Protein AF-A0A6V7KZT5-F1 (afdb_monomer_lite)

Radius of gyration: 15.01 Å; chains: 1; bounding box: 41×36×39 Å

Organism: NCBI:txid1563983

InterPro domains:
  IPR002557 Chitin binding domain [PF01607] (9-65)
  IPR002557 Chitin binding domain [PS50940] (6-67)
  IPR036508 Chitin binding domain superfamily [SSF57625] (7-65)

Structure (mmCIF, N/CA/C/O backbone):
data_AF-A0A6V7KZT5-F1
#
_entry.id   AF-A0A6V7KZT5-F1
#
loop_
_atom_site.group_PDB
_atom_site.id
_atom_site.type_symbol
_atom_site.label_atom_id
_atom_site.label_alt_id
_atom_site.label_comp_id
_atom_site.label_asym_id
_atom_site.label_entity_id
_atom_site.label_seq_id
_atom_site.pdbx_PDB_ins_code
_atom_site.Cartn_x
_atom_site.Cartn_y
_atom_site.Cartn_z
_atom_site.occupancy
_atom_site.B_iso_or_equiv
_atom_site.auth_seq_id
_atom_site.auth_comp_id
_atom_site.auth_asym_id
_atom_site.auth_atom_id
_atom_site.pdbx_PDB_model_num
ATOM 1 N N . VAL A 1 1 ? -25.136 -2.439 -17.560 1.00 38.78 1 VAL A N 1
ATOM 2 C CA . VAL A 1 1 ? -23.786 -2.055 -17.081 1.00 38.78 1 VAL A CA 1
ATOM 3 C C . VAL A 1 1 ? -23.583 -2.649 -15.692 1.00 38.78 1 VAL A C 1
ATOM 5 O O . VAL A 1 1 ? -24.307 -2.265 -14.783 1.00 38.78 1 VAL A O 1
ATOM 8 N N . ARG A 1 2 ? -22.693 -3.638 -15.518 1.00 34.22 2 ARG A N 1
ATOM 9 C CA . ARG A 1 2 ? -22.333 -4.151 -14.183 1.00 34.22 2 ARG A CA 1
ATOM 10 C C . ARG A 1 2 ? -21.246 -3.244 -13.614 1.00 34.22 2 ARG A C 1
ATOM 12 O O . ARG A 1 2 ? -20.099 -3.346 -14.022 1.00 34.22 2 ARG A O 1
ATOM 19 N N . VAL A 1 3 ? -21.613 -2.344 -12.709 1.00 44.44 3 VAL A N 1
ATOM 20 C CA . VAL A 1 3 ? -20.628 -1.599 -11.918 1.00 44.44 3 VAL A CA 1
ATOM 21 C C . VAL A 1 3 ? -20.251 -2.502 -10.752 1.00 44.44 3 VAL A C 1
ATOM 23 O O . VAL A 1 3 ? -20.988 -2.593 -9.771 1.00 44.44 3 VAL A O 1
ATOM 26 N N . THR A 1 4 ? -19.142 -3.230 -10.863 1.00 46.44 4 THR A N 1
ATOM 27 C CA . THR A 1 4 ? -18.552 -3.898 -9.701 1.00 46.44 4 THR A CA 1
ATOM 28 C C . THR A 1 4 ? -18.046 -2.802 -8.769 1.00 46.44 4 THR A C 1
ATOM 30 O O . THR A 1 4 ? -16.961 -2.265 -8.964 1.00 46.44 4 THR A O 1
ATOM 33 N N . ARG A 1 5 ? -18.859 -2.408 -7.784 1.00 53.81 5 ARG A N 1
ATOM 34 C CA . ARG A 1 5 ? -18.414 -1.564 -6.670 1.00 53.81 5 ARG A CA 1
ATOM 35 C C . ARG A 1 5 ? -17.478 -2.403 -5.801 1.00 53.81 5 ARG A C 1
ATOM 37 O O . ARG A 1 5 ? -17.920 -2.994 -4.821 1.00 53.81 5 ARG A O 1
ATOM 44 N N . SER A 1 6 ? -16.208 -2.510 -6.180 1.00 64.50 6 SER A N 1
ATOM 45 C CA . SER A 1 6 ? -15.177 -3.016 -5.278 1.00 64.50 6 SER A CA 1
ATOM 46 C C . SER A 1 6 ? -15.081 -2.046 -4.100 1.00 6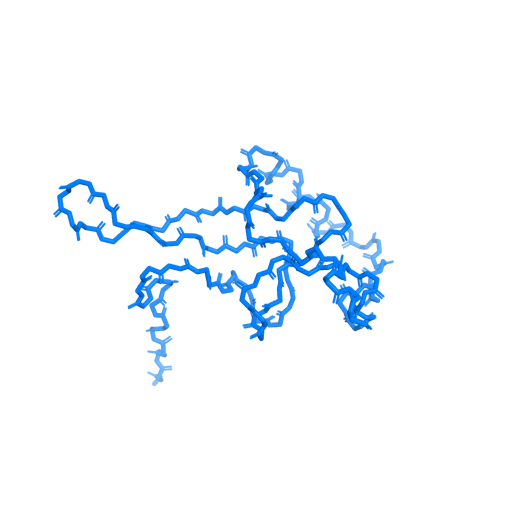4.50 6 SER A C 1
ATOM 48 O O . SER A 1 6 ? -14.789 -0.861 -4.261 1.00 64.50 6 SER A O 1
ATOM 50 N N . SER A 1 7 ? -15.413 -2.520 -2.901 1.00 74.31 7 SER A N 1
ATOM 51 C CA . SER A 1 7 ? -15.218 -1.739 -1.683 1.00 74.31 7 SER A CA 1
ATOM 52 C C . SER A 1 7 ? -13.718 -1.537 -1.469 1.00 74.31 7 SER A C 1
ATOM 54 O O . SER A 1 7 ? -12.997 -2.525 -1.349 1.00 74.31 7 SER A O 1
ATOM 56 N N . LEU A 1 8 ? -13.265 -0.283 -1.373 1.00 80.25 8 LEU A N 1
ATOM 57 C CA . LEU A 1 8 ? -11.858 0.064 -1.106 1.00 80.25 8 LEU A CA 1
ATOM 58 C C . LEU A 1 8 ? -11.308 -0.618 0.158 1.00 80.25 8 LEU A C 1
ATOM 60 O O . LEU A 1 8 ? -10.150 -1.018 0.203 1.00 80.25 8 LEU A O 1
ATOM 64 N N . CYS A 1 9 ? -12.166 -0.764 1.169 1.00 88.62 9 CYS A N 1
ATOM 65 C CA . CYS A 1 9 ? -11.878 -1.440 2.425 1.00 88.62 9 CYS A CA 1
ATOM 66 C C . CYS A 1 9 ? -12.958 -2.502 2.688 1.00 88.62 9 CYS A C 1
ATOM 68 O O . CYS 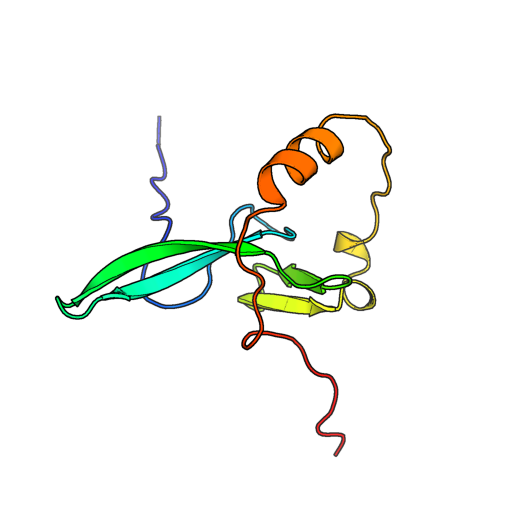A 1 9 ? -13.994 -2.168 3.264 1.00 88.62 9 CYS A O 1
ATOM 70 N N . PRO A 1 10 ? -12.770 -3.768 2.278 1.00 90.69 10 PRO A N 1
ATOM 71 C CA . PRO A 1 10 ? -13.687 -4.847 2.655 1.00 90.69 10 PRO A CA 1
ATOM 72 C C . PRO A 1 10 ? -13.558 -5.231 4.142 1.00 90.69 10 PRO A C 1
ATOM 74 O O . PRO A 1 10 ? -14.467 -5.826 4.711 1.00 90.69 10 PRO A O 1
ATOM 77 N N . GLY A 1 11 ? -12.445 -4.872 4.786 1.00 93.25 11 GLY A N 1
ATOM 78 C CA . GLY A 1 11 ? -12.178 -5.079 6.207 1.00 93.25 11 GLY A CA 1
ATOM 79 C C . GLY A 1 11 ? -10.928 -4.318 6.642 1.00 93.25 11 GLY A C 1
ATOM 80 O O . GLY A 1 11 ? -10.399 -3.506 5.883 1.00 93.25 11 GLY A O 1
ATOM 81 N N . GLU A 1 12 ? -10.435 -4.582 7.851 1.00 95.00 12 GLU A N 1
ATOM 82 C CA . GLU A 1 12 ? -9.122 -4.077 8.268 1.00 95.00 12 GLU A CA 1
ATOM 83 C C . GLU A 1 12 ? -8.000 -4.728 7.449 1.00 95.00 12 GLU A C 1
ATOM 85 O O . GLU A 1 12 ? -8.141 -5.853 6.964 1.00 95.00 12 GLU A O 1
ATOM 90 N N . GLY A 1 13 ? -6.894 -4.010 7.266 1.00 94.75 13 GLY A N 1
ATOM 91 C CA . GLY A 1 13 ? -5.715 -4.491 6.549 1.00 94.75 13 GLY A CA 1
ATOM 92 C C . GLY A 1 13 ? -5.297 -3.593 5.390 1.00 94.75 13 GLY A C 1
ATOM 93 O O . GLY A 1 13 ? -5.608 -2.403 5.350 1.00 94.75 13 GLY A O 1
ATOM 94 N N . HIS A 1 14 ? -4.559 -4.176 4.450 1.00 95.56 14 HIS A N 1
ATOM 95 C CA . HIS A 1 14 ? -3.911 -3.458 3.356 1.00 95.56 14 HIS A CA 1
ATOM 96 C C . HIS A 1 14 ? -4.477 -3.915 2.017 1.00 95.56 14 HIS A C 1
ATOM 98 O O . HIS A 1 14 ? -4.459 -5.112 1.722 1.00 95.56 14 HIS A O 1
ATOM 104 N N . TYR A 1 15 ? -4.915 -2.967 1.193 1.00 94.62 15 TYR A N 1
ATOM 105 C CA . TYR A 1 15 ? -5.601 -3.232 -0.072 1.00 94.62 15 TYR A CA 1
ATOM 106 C C . TYR A 1 15 ? -4.975 -2.452 -1.232 1.00 94.62 15 TYR A C 1
ATOM 108 O O . TYR A 1 15 ? -4.462 -1.348 -1.020 1.00 94.62 15 TYR A O 1
ATOM 116 N N . PRO A 1 16 ? -5.005 -3.004 -2.456 1.00 91.75 16 PRO A N 1
ATOM 117 C CA . PRO A 1 16 ? -4.432 -2.351 -3.625 1.00 91.75 16 PRO A CA 1
ATOM 118 C C . PRO A 1 16 ? -5.103 -1.008 -3.915 1.00 91.75 16 PRO A C 1
ATOM 120 O O . PRO A 1 16 ? -6.326 -0.893 -3.893 1.00 91.75 16 PRO A O 1
ATOM 123 N N . TYR A 1 17 ? -4.282 0.002 -4.210 1.00 88.12 17 TYR A N 1
ATOM 124 C CA . TYR A 1 17 ? -4.756 1.216 -4.877 1.00 88.12 17 TYR A CA 1
ATOM 125 C C . TYR A 1 17 ? -5.062 0.936 -6.356 1.00 88.12 17 TYR A C 1
ATOM 127 O O . TYR A 1 17 ? -6.074 1.385 -6.884 1.00 88.12 17 TYR A O 1
ATOM 135 N N . GLU A 1 18 ? -4.195 0.142 -6.983 1.00 83.38 18 GLU A N 1
ATOM 136 C CA . GLU A 1 18 ? -4.289 -0.361 -8.350 1.00 83.38 18 GLU A CA 1
ATOM 137 C C . GLU A 1 18 ? -3.967 -1.861 -8.335 1.00 83.38 18 GLU A C 1
ATOM 139 O O . GLU A 1 18 ? -3.186 -2.328 -7.496 1.00 83.38 18 GLU A O 1
ATOM 144 N N . GLU A 1 19 ? -4.588 -2.618 -9.241 1.00 82.25 19 GLU A N 1
ATOM 145 C CA . GLU A 1 19 ? -4.315 -4.048 -9.400 1.00 82.25 19 GLU A CA 1
ATOM 146 C C . GLU A 1 19 ? -2.843 -4.290 -9.772 1.00 82.25 19 GLU A C 1
ATOM 148 O O . GLU A 1 19 ? -2.211 -3.492 -10.463 1.00 82.25 19 GLU A O 1
ATOM 153 N N . GLY A 1 20 ? -2.279 -5.409 -9.315 1.00 84.88 20 GLY A N 1
ATOM 154 C CA . GLY A 1 20 ? -0.866 -5.717 -9.532 1.00 84.88 20 GLY A CA 1
ATOM 155 C C . GLY A 1 20 ? 0.051 -5.038 -8.512 1.00 84.88 20 GLY A C 1
ATOM 156 O O . GLY A 1 20 ? 0.025 -5.409 -7.331 1.00 84.88 20 GLY A O 1
ATOM 157 N N . CYS A 1 21 ? 0.897 -4.119 -8.978 1.00 86.12 21 CYS A N 1
ATOM 158 C CA . CYS A 1 21 ? 1.939 -3.456 -8.196 1.00 86.12 21 CYS A CA 1
ATOM 159 C C . CYS A 1 21 ? 1.780 -1.937 -8.235 1.00 86.12 21 CYS A C 1
ATOM 161 O O . CYS A 1 21 ? 1.615 -1.353 -9.299 1.00 86.12 21 CYS A O 1
ATOM 163 N N . SER A 1 22 ? 1.890 -1.292 -7.077 1.00 88.31 22 SER A N 1
ATOM 164 C CA . SER A 1 22 ? 1.778 0.163 -6.950 1.00 88.31 22 SER A CA 1
ATOM 165 C C . SER A 1 22 ? 2.661 0.646 -5.806 1.00 88.31 22 SER A C 1
ATOM 167 O O . SER A 1 22 ? 2.841 -0.054 -4.815 1.00 88.31 22 SER A O 1
ATOM 169 N N . GLU A 1 23 ? 3.215 1.854 -5.881 1.00 86.31 23 GLU A N 1
ATOM 170 C CA . GLU A 1 23 ? 3.949 2.414 -4.733 1.00 86.31 23 GLU A CA 1
ATOM 171 C C . GLU A 1 23 ? 2.998 2.790 -3.588 1.00 86.31 23 GLU A C 1
ATOM 173 O O . GLU A 1 23 ? 3.433 2.993 -2.458 1.00 86.31 23 GLU A O 1
ATOM 178 N N . THR A 1 24 ? 1.694 2.891 -3.863 1.00 90.56 24 THR A N 1
ATOM 179 C CA . THR A 1 24 ? 0.664 3.291 -2.899 1.00 90.56 24 THR A CA 1
ATOM 180 C C . THR A 1 24 ? -0.421 2.251 -2.721 1.00 90.56 24 THR A C 1
ATOM 182 O O . THR A 1 24 ? -0.722 1.476 -3.628 1.00 90.56 24 THR A O 1
ATOM 185 N N . PHE A 1 25 ? -1.035 2.258 -1.548 1.00 93.50 25 PHE A N 1
ATOM 186 C CA . PHE A 1 25 ? -2.057 1.295 -1.166 1.00 93.50 25 PHE A CA 1
ATOM 187 C C . PHE A 1 25 ? -3.005 1.906 -0.132 1.00 93.50 25 PHE A C 1
ATOM 189 O O . PHE A 1 25 ? -2.699 2.925 0.496 1.00 93.50 25 PHE A O 1
ATOM 196 N N . TYR A 1 26 ? -4.157 1.271 0.058 1.00 94.88 26 TYR A N 1
ATOM 197 C CA . TYR A 1 26 ? -5.100 1.633 1.106 1.00 94.88 26 TYR A CA 1
ATOM 198 C C . TYR A 1 26 ? -4.801 0.857 2.383 1.00 94.88 26 TYR A C 1
ATOM 200 O O . TYR A 1 26 ? -4.794 -0.373 2.391 1.00 94.88 26 TYR A O 1
ATOM 208 N N . LYS A 1 27 ? -4.584 1.580 3.479 1.00 95.44 27 LYS A N 1
ATOM 209 C CA . LYS A 1 27 ? -4.541 1.039 4.834 1.00 95.44 27 LYS A CA 1
ATOM 210 C C . LYS A 1 27 ? -5.894 1.254 5.488 1.00 95.44 27 LYS A C 1
ATOM 212 O O . LYS A 1 27 ? -6.285 2.393 5.731 1.00 95.44 27 LYS A O 1
ATOM 217 N N . CYS A 1 28 ? -6.596 0.173 5.771 1.00 95.25 28 CYS A N 1
ATOM 218 C CA . CYS A 1 28 ? -7.911 0.197 6.382 1.00 95.25 28 CYS A CA 1
ATOM 219 C C . CYS A 1 28 ? -7.803 -0.242 7.844 1.00 95.25 28 CYS A C 1
ATOM 221 O O . CYS A 1 28 ? -7.260 -1.305 8.138 1.00 95.25 28 CYS A O 1
ATOM 223 N N . GLN A 1 29 ? -8.305 0.577 8.760 1.00 94.44 29 GLN A N 1
ATOM 224 C CA . GLN A 1 29 ? -8.263 0.331 10.203 1.00 94.44 29 GLN A CA 1
ATOM 225 C C . GLN A 1 29 ? -9.532 0.873 10.855 1.00 94.44 29 GLN A C 1
ATOM 227 O O . GLN A 1 29 ? -10.113 1.844 10.358 1.00 94.44 29 GLN A O 1
ATOM 232 N N . ARG A 1 30 ? -9.981 0.261 11.949 1.00 94.50 30 ARG A N 1
ATOM 233 C CA . ARG A 1 30 ? -11.120 0.776 12.703 1.00 94.50 30 ARG A CA 1
ATOM 234 C C . ARG A 1 30 ? -10.700 1.892 13.647 1.00 94.50 30 ARG A C 1
ATOM 236 O O . ARG A 1 30 ? -9.631 1.860 14.253 1.00 94.50 30 ARG A O 1
ATOM 243 N N . ASN A 1 31 ? -11.555 2.901 13.757 1.00 92.38 31 ASN A N 1
ATOM 244 C CA . ASN A 1 31 ? -11.406 3.949 14.759 1.00 92.38 31 ASN A CA 1
ATOM 245 C C . ASN A 1 31 ? -11.940 3.477 16.131 1.00 92.38 31 ASN A C 1
ATOM 247 O O . ASN A 1 31 ? -12.468 2.373 16.274 1.00 92.38 31 ASN A O 1
ATOM 251 N N . SER A 1 32 ? -11.867 4.341 17.147 1.00 95.56 32 SER A N 1
ATOM 252 C CA . SER A 1 32 ? -12.389 4.060 18.496 1.00 95.56 32 SER A CA 1
ATOM 253 C C . SER A 1 32 ? -13.906 3.834 18.561 1.00 95.56 32 SER A C 1
ATOM 255 O O . SER A 1 32 ? -14.401 3.297 19.547 1.00 95.56 32 SER A O 1
ATOM 257 N N . ARG A 1 33 ? -14.646 4.233 17.522 1.00 95.69 33 ARG A N 1
ATOM 258 C CA . ARG A 1 33 ? -16.092 4.026 17.366 1.00 95.69 33 ARG A CA 1
ATOM 259 C C . ARG A 1 33 ? -16.421 2.778 16.545 1.00 95.69 33 ARG A C 1
ATOM 261 O O . ARG A 1 33 ? -17.581 2.559 16.221 1.00 95.69 33 ARG A O 1
ATOM 268 N N . ASN A 1 34 ? -15.415 1.956 16.237 1.00 92.06 34 ASN A N 1
ATOM 269 C CA . ASN A 1 34 ? -15.527 0.751 15.421 1.00 92.06 34 ASN A CA 1
ATOM 270 C C . ASN A 1 34 ? -15.862 1.017 13.934 1.00 92.06 34 ASN A C 1
ATOM 272 O O . ASN A 1 34 ? -16.146 0.068 13.202 1.00 92.06 34 ASN A O 1
ATOM 276 N N . ASP A 1 35 ? -15.777 2.261 13.448 1.00 92.75 35 ASP A N 1
ATOM 277 C CA . ASP A 1 35 ? -15.961 2.578 12.025 1.00 92.75 35 ASP A CA 1
ATOM 278 C C . ASP A 1 35 ? -14.703 2.220 11.234 1.00 92.75 35 ASP A C 1
ATOM 280 O O . ASP A 1 35 ? -13.593 2.579 11.632 1.00 92.75 35 ASP A O 1
ATOM 284 N N . LEU A 1 36 ? -14.868 1.564 10.084 1.00 93.38 36 LEU A N 1
ATOM 285 C CA . LEU A 1 36 ? -13.758 1.232 9.195 1.00 93.38 36 LEU A CA 1
ATOM 286 C C . LEU A 1 36 ? -13.328 2.466 8.388 1.00 93.38 36 LEU A C 1
ATOM 288 O O . LEU A 1 36 ? -14.114 3.009 7.613 1.00 93.38 36 LEU A O 1
ATOM 292 N N . GLN A 1 37 ? -12.073 2.887 8.542 1.00 93.12 37 GLN A N 1
ATOM 293 C CA . GLN A 1 37 ? -11.498 4.040 7.852 1.00 93.12 37 GLN A CA 1
ATOM 294 C C . GLN A 1 37 ? -10.339 3.618 6.952 1.00 93.12 37 GLN A C 1
ATOM 296 O O . GLN A 1 37 ? -9.446 2.891 7.384 1.00 93.12 37 GLN A O 1
ATOM 301 N N . GLY A 1 38 ? -10.352 4.093 5.706 1.00 92.19 38 GLY A N 1
ATOM 302 C CA . GLY A 1 38 ? -9.292 3.874 4.725 1.00 92.19 38 GLY A CA 1
ATOM 303 C C . GLY A 1 38 ? -8.378 5.088 4.595 1.00 92.19 38 GLY A C 1
ATOM 304 O O . GLY A 1 38 ? -8.847 6.209 4.414 1.00 92.19 38 GLY A O 1
ATOM 305 N N . PHE A 1 39 ? -7.072 4.853 4.636 1.00 93.00 39 PHE A N 1
ATOM 306 C CA . PHE A 1 39 ? -6.036 5.867 4.491 1.00 93.00 39 PHE A CA 1
ATOM 307 C C . PHE A 1 39 ? -5.122 5.508 3.326 1.00 93.00 39 PHE A C 1
ATOM 309 O O . PHE A 1 39 ? -4.749 4.349 3.162 1.00 93.00 39 PHE A O 1
ATOM 316 N N . LEU A 1 40 ? -4.720 6.498 2.534 1.00 93.06 40 LEU A N 1
ATOM 317 C CA . LEU A 1 40 ? -3.765 6.280 1.454 1.00 93.06 40 LEU A CA 1
ATOM 318 C C . LEU A 1 40 ? -2.337 6.363 2.005 1.00 93.06 40 LEU A C 1
ATOM 320 O O . LEU A 1 40 ? -1.953 7.372 2.595 1.00 93.06 40 LEU A O 1
ATOM 324 N N . TYR A 1 41 ? -1.563 5.300 1.815 1.00 94.31 41 TYR A N 1
ATOM 325 C CA . TYR A 1 41 ? -0.171 5.185 2.249 1.00 94.31 41 TYR A CA 1
ATOM 326 C C . TYR A 1 41 ? 0.731 4.920 1.050 1.00 94.31 41 TYR A C 1
ATOM 328 O O . TYR A 1 41 ? 0.267 4.447 0.010 1.00 94.31 41 TYR A O 1
ATOM 336 N N . LYS A 1 42 ? 2.027 5.200 1.207 1.00 92.75 42 LYS A N 1
ATOM 337 C CA . LYS A 1 42 ? 3.062 4.794 0.252 1.00 92.75 42 LYS A CA 1
ATOM 338 C C . LYS A 1 42 ? 4.059 3.827 0.879 1.00 92.75 42 LYS A C 1
ATOM 340 O O . LYS A 1 42 ? 4.357 3.913 2.072 1.00 92.75 42 LYS A O 1
ATOM 345 N N . CYS A 1 43 ? 4.581 2.918 0.071 1.00 91.94 43 CYS A N 1
ATOM 346 C CA . CYS A 1 43 ? 5.719 2.098 0.443 1.00 91.94 43 CYS A CA 1
ATOM 347 C C . CYS A 1 43 ? 6.986 2.960 0.570 1.00 91.94 43 CYS A C 1
ATOM 349 O O . CYS A 1 43 ? 7.077 4.033 -0.035 1.00 91.94 43 CYS A O 1
ATOM 351 N N . PRO A 1 44 ? 7.955 2.531 1.393 1.00 91.94 44 PRO A N 1
ATOM 352 C CA . PRO A 1 44 ? 9.250 3.189 1.467 1.00 91.94 44 PRO A CA 1
ATOM 353 C C . PRO A 1 44 ? 10.019 3.025 0.152 1.00 91.94 44 PRO A C 1
ATOM 355 O O . PRO A 1 44 ? 9.687 2.193 -0.691 1.00 91.94 44 PRO A O 1
ATOM 358 N N . GLU A 1 45 ? 11.079 3.811 -0.003 1.00 86.25 45 GLU A N 1
ATOM 359 C CA . GLU A 1 45 ? 11.955 3.746 -1.170 1.00 86.25 45 GLU A CA 1
ATOM 360 C C . GLU A 1 45 ? 12.477 2.318 -1.409 1.00 86.25 45 GLU A C 1
ATOM 362 O O . GLU A 1 45 ? 12.846 1.617 -0.464 1.00 86.25 45 GLU A O 1
ATOM 367 N N . ASN A 1 46 ? 12.527 1.895 -2.676 1.00 86.00 46 ASN A N 1
ATOM 368 C CA . ASN A 1 46 ? 12.898 0.541 -3.118 1.00 86.00 46 ASN A CA 1
ATOM 369 C C . ASN A 1 46 ? 11.904 -0.576 -2.744 1.00 86.00 46 ASN A C 1
ATOM 371 O O . ASN A 1 46 ? 12.210 -1.763 -2.918 1.00 86.00 46 ASN A O 1
ATOM 375 N N . PHE A 1 47 ? 10.712 -0.219 -2.263 1.00 90.69 47 PHE A N 1
ATOM 376 C CA . PHE A 1 47 ? 9.609 -1.148 -2.052 1.00 90.69 47 PHE A CA 1
ATOM 377 C C . PHE A 1 47 ? 8.396 -0.768 -2.901 1.00 90.69 47 PHE A C 1
ATOM 379 O O . PHE A 1 47 ? 8.132 0.401 -3.158 1.00 90.69 47 PHE A O 1
ATOM 386 N N . VAL A 1 48 ? 7.624 -1.777 -3.287 1.00 91.25 48 VAL A N 1
ATOM 387 C CA . VAL A 1 48 ? 6.371 -1.640 -4.028 1.00 91.25 48 VAL A CA 1
ATOM 388 C C . VAL A 1 48 ? 5.299 -2.460 -3.325 1.00 91.25 48 VAL A C 1
ATOM 390 O O . VAL A 1 48 ? 5.565 -3.566 -2.856 1.00 91.25 48 VAL A O 1
ATOM 393 N N . TYR A 1 49 ? 4.087 -1.931 -3.203 1.00 93.19 49 TYR A N 1
ATOM 394 C CA . TYR A 1 49 ? 2.969 -2.709 -2.691 1.00 93.19 49 TYR A CA 1
ATOM 395 C C . TYR A 1 49 ? 2.576 -3.743 -3.739 1.00 93.19 49 TYR A C 1
ATOM 397 O O . TYR A 1 49 ? 2.313 -3.388 -4.888 1.00 93.19 49 TYR A O 1
ATOM 405 N N . TRP A 1 50 ? 2.505 -5.009 -3.335 1.00 92.94 50 TRP A N 1
ATOM 406 C CA . TRP A 1 50 ? 2.066 -6.094 -4.202 1.00 92.94 50 TRP A CA 1
ATOM 407 C C . TRP A 1 50 ? 0.715 -6.625 -3.733 1.00 92.94 50 TRP A C 1
ATOM 409 O O . TRP A 1 50 ? 0.583 -7.131 -2.618 1.00 92.94 50 TRP A O 1
ATOM 419 N N . SER A 1 51 ? -0.294 -6.526 -4.600 1.00 90.69 51 SER A N 1
ATOM 420 C CA . SER A 1 51 ? -1.671 -6.971 -4.324 1.00 90.69 51 SER A CA 1
ATOM 421 C C . SER A 1 51 ? -1.769 -8.442 -3.898 1.00 90.69 51 SER A C 1
ATOM 423 O O . SER A 1 51 ? -2.641 -8.789 -3.101 1.00 90.69 51 SER A O 1
ATOM 425 N N . VAL A 1 52 ? -0.845 -9.291 -4.362 1.00 90.94 52 VAL A N 1
ATOM 426 C CA . VAL A 1 52 ? -0.801 -10.721 -4.021 1.00 90.94 52 VAL A CA 1
ATOM 427 C C . VAL A 1 52 ? -0.362 -10.940 -2.572 1.00 90.94 52 VAL A C 1
ATOM 429 O O . VAL A 1 52 ? -1.062 -11.610 -1.817 1.00 90.94 52 VAL A O 1
ATOM 432 N N . SER A 1 53 ? 0.771 -10.366 -2.147 1.00 92.69 53 SER A N 1
ATOM 433 C CA . SER A 1 53 ? 1.270 -10.535 -0.772 1.00 92.69 53 SER A CA 1
ATOM 434 C C . SER A 1 53 ? 0.667 -9.546 0.233 1.00 92.69 53 SER A C 1
ATOM 436 O O . SER A 1 53 ? 0.902 -9.684 1.441 1.00 92.69 53 SER A O 1
ATOM 438 N N . ARG A 1 54 ? -0.107 -8.568 -0.265 1.00 93.75 54 ARG A N 1
ATOM 439 C CA . ARG A 1 54 ? -0.785 -7.487 0.468 1.00 93.75 54 ARG A CA 1
ATOM 440 C C . ARG A 1 54 ? 0.142 -6.714 1.404 1.00 93.75 54 ARG A C 1
ATOM 442 O O . ARG A 1 54 ? -0.237 -6.346 2.516 1.00 93.75 54 ARG A O 1
ATOM 449 N N . ARG A 1 55 ? 1.373 -6.474 0.959 1.00 94.12 55 ARG A N 1
ATOM 450 C CA . ARG A 1 55 ? 2.406 -5.752 1.710 1.00 94.12 55 ARG A CA 1
ATOM 451 C C . ARG A 1 55 ? 3.374 -5.049 0.769 1.00 94.12 55 ARG A C 1
ATOM 453 O O . ARG A 1 55 ? 3.362 -5.293 -0.436 1.00 94.12 55 ARG A O 1
ATOM 460 N N . CYS A 1 56 ? 4.218 -4.191 1.329 1.00 93.88 56 CYS A N 1
ATOM 461 C CA . CYS A 1 56 ? 5.323 -3.596 0.591 1.00 93.88 56 CYS A CA 1
ATOM 462 C C . CYS A 1 56 ? 6.438 -4.633 0.422 1.00 93.88 56 CYS A C 1
ATOM 464 O O . CYS A 1 56 ? 7.095 -5.014 1.392 1.00 93.88 56 CYS A O 1
ATOM 466 N N . GLU A 1 57 ? 6.655 -5.081 -0.807 1.00 92.50 57 GLU A N 1
ATOM 467 C CA . GLU A 1 57 ? 7.719 -5.998 -1.200 1.00 92.50 57 GLU A CA 1
ATOM 468 C C . GLU A 1 57 ? 8.930 -5.237 -1.730 1.00 92.50 57 GLU A C 1
ATOM 470 O O . GLU A 1 57 ? 8.792 -4.180 -2.344 1.00 92.50 57 GLU A O 1
ATOM 475 N N . ARG A 1 58 ? 10.135 -5.782 -1.539 1.00 90.06 58 ARG A N 1
ATOM 476 C CA . ARG A 1 58 ? 11.336 -5.235 -2.185 1.00 90.06 58 ARG A CA 1
ATOM 477 C C . ARG A 1 58 ? 11.178 -5.319 -3.695 1.00 90.06 58 ARG A C 1
ATOM 479 O O . ARG A 1 58 ? 11.026 -6.413 -4.234 1.00 90.06 58 ARG A O 1
ATOM 486 N N . ALA A 1 59 ? 11.304 -4.186 -4.371 1.00 87.31 59 ALA A N 1
ATOM 487 C CA . ALA A 1 59 ? 11.028 -4.112 -5.797 1.00 87.31 59 ALA A CA 1
ATOM 488 C C . ALA A 1 59 ? 11.985 -4.988 -6.633 1.00 87.31 59 ALA A C 1
ATOM 490 O O . ALA A 1 59 ? 11.578 -5.607 -7.609 1.00 87.31 59 ALA A O 1
ATOM 491 N N . THR A 1 60 ? 13.220 -5.190 -6.159 1.00 86.25 60 THR A N 1
ATOM 492 C CA . THR A 1 60 ? 14.196 -6.119 -6.761 1.00 86.25 60 THR A CA 1
ATOM 493 C C . THR A 1 60 ? 13.767 -7.590 -6.757 1.00 86.25 60 THR A C 1
ATOM 495 O O . THR A 1 60 ? 14.337 -8.387 -7.497 1.00 86.25 60 THR A O 1
ATOM 498 N N . ARG A 1 61 ? 12.781 -7.982 -5.938 1.00 86.62 61 ARG A N 1
ATOM 499 C CA . ARG A 1 61 ? 12.199 -9.337 -5.952 1.00 86.62 61 ARG A CA 1
ATOM 500 C C . ARG A 1 61 ? 10.999 -9.480 -6.873 1.00 86.62 61 ARG A C 1
ATOM 502 O O . ARG A 1 61 ? 10.536 -10.598 -7.071 1.00 86.62 61 ARG A O 1
ATOM 509 N N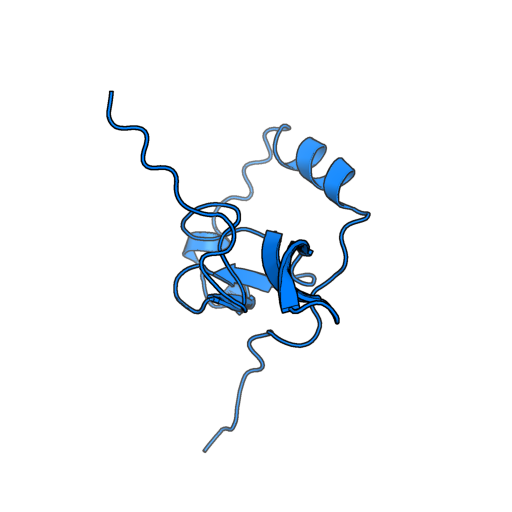 . LEU A 1 62 ? 10.510 -8.373 -7.421 1.00 85.88 62 LEU A N 1
ATOM 510 C CA . LEU A 1 62 ? 9.386 -8.332 -8.342 1.00 85.88 62 LEU A CA 1
ATOM 511 C C . LEU A 1 62 ? 9.850 -7.670 -9.647 1.00 85.88 62 LEU A C 1
ATOM 513 O O . LEU A 1 62 ? 9.499 -6.518 -9.900 1.00 85.88 62 LEU A O 1
ATOM 517 N N . PRO A 1 63 ? 10.638 -8.371 -10.490 1.00 79.38 63 PRO A N 1
ATOM 518 C CA . PRO A 1 63 ? 11.179 -7.798 -11.724 1.00 79.38 63 PRO A CA 1
ATOM 519 C C . PRO A 1 63 ? 10.094 -7.226 -12.642 1.00 79.38 63 PRO A C 1
ATOM 521 O O . PRO A 1 63 ? 10.288 -6.180 -13.246 1.00 79.38 63 PRO A O 1
ATOM 524 N N . THR A 1 64 ? 8.916 -7.855 -12.672 1.00 77.88 64 THR A N 1
ATOM 525 C CA . THR A 1 64 ? 7.740 -7.407 -13.437 1.00 77.88 64 THR A CA 1
ATOM 526 C C . THR A 1 64 ? 7.133 -6.098 -12.934 1.00 77.88 64 THR A C 1
ATOM 528 O O . THR A 1 64 ? 6.364 -5.476 -13.648 1.00 77.88 64 THR A O 1
ATOM 531 N N . CYS A 1 65 ? 7.439 -5.696 -11.700 1.00 75.06 65 CYS A N 1
ATOM 532 C CA . CYS A 1 65 ? 6.968 -4.451 -11.094 1.00 75.06 65 CYS A CA 1
ATOM 533 C C . CYS A 1 65 ? 8.034 -3.347 -11.118 1.00 75.06 65 CYS A C 1
ATOM 535 O O . CYS A 1 65 ? 7.731 -2.201 -10.799 1.00 75.06 65 CYS A O 1
ATOM 537 N N . PHE A 1 66 ? 9.276 -3.698 -11.467 1.00 67.50 66 PHE A N 1
ATOM 538 C CA . PHE A 1 66 ? 10.418 -2.786 -11.561 1.00 67.50 66 PHE A CA 1
ATOM 539 C C . PHE A 1 66 ? 10.852 -2.522 -13.012 1.00 67.50 66 PHE A C 1
ATOM 541 O O . PHE A 1 66 ? 11.624 -1.601 -13.273 1.00 67.50 66 PHE A O 1
ATOM 548 N N . ALA A 1 67 ? 10.349 -3.311 -13.963 1.00 58.62 67 ALA A N 1
ATOM 549 C CA . ALA A 1 67 ? 10.473 -3.061 -15.388 1.00 58.62 67 ALA A CA 1
ATOM 550 C C . ALA A 1 67 ? 9.387 -2.069 -15.817 1.00 58.62 67 ALA A C 1
ATOM 552 O O . ALA A 1 67 ? 8.302 -2.490 -16.184 1.00 58.62 67 ALA A O 1
ATOM 553 N N . ASP A 1 68 ? 9.652 -0.774 -15.640 1.00 50.53 68 ASP A N 1
ATOM 554 C CA . ASP A 1 68 ? 9.195 0.307 -16.529 1.00 50.53 68 ASP A CA 1
ATOM 555 C C . ASP A 1 68 ? 9.707 1.643 -15.978 1.00 50.53 68 ASP A C 1
ATOM 557 O O . ASP A 1 68 ? 8.993 2.411 -15.328 1.00 50.53 68 ASP A O 1
ATOM 561 N N . ASN A 1 69 ? 10.981 1.916 -16.266 1.00 53.22 69 ASN A N 1
ATOM 562 C CA . ASN A 1 69 ? 11.506 3.278 -16.337 1.00 53.22 69 ASN A CA 1
ATOM 563 C C . ASN A 1 6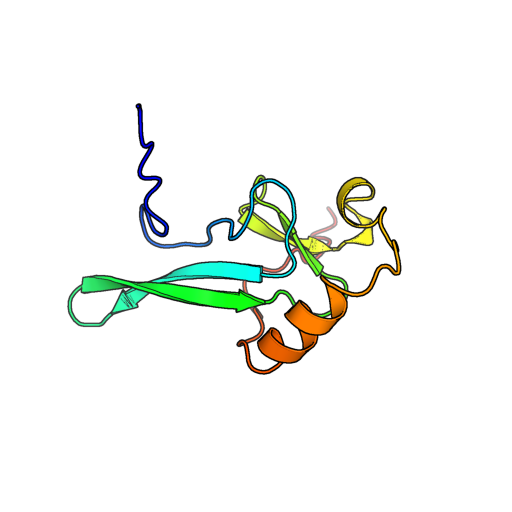9 ? 11.103 3.890 -17.694 1.00 53.22 69 ASN A C 1
ATOM 565 O O . ASN A 1 69 ? 11.970 4.272 -18.476 1.00 53.22 69 ASN A O 1
ATOM 569 N N . ASP A 1 70 ? 9.805 3.918 -18.016 1.00 52.78 70 ASP A N 1
ATOM 570 C CA . ASP A 1 70 ? 9.320 4.724 -19.139 1.00 52.78 70 ASP A CA 1
ATOM 571 C C . ASP A 1 70 ? 9.144 6.166 -18.649 1.00 52.78 70 ASP A C 1
ATOM 573 O O . ASP A 1 70 ? 8.248 6.497 -17.867 1.00 52.78 70 ASP A O 1
ATOM 577 N N . ASP A 1 71 ? 10.075 7.016 -19.071 1.00 55.19 71 ASP A N 1
ATOM 578 C CA . ASP A 1 71 ? 10.284 8.403 -18.644 1.00 55.19 71 ASP A CA 1
ATOM 579 C C . ASP A 1 71 ? 9.254 9.376 -19.275 1.00 55.19 71 ASP A C 1
ATOM 581 O O . ASP A 1 71 ? 9.515 10.563 -19.479 1.00 55.19 71 ASP A O 1
ATOM 585 N N . ASN A 1 72 ? 8.045 8.897 -19.596 1.00 56.75 72 ASN A N 1
ATOM 586 C CA . ASN A 1 72 ? 6.973 9.695 -20.193 1.00 56.75 72 ASN A CA 1
ATOM 587 C C . ASN A 1 72 ? 6.030 10.289 -19.121 1.00 56.75 72 ASN A C 1
ATOM 589 O O . ASN A 1 72 ? 4.982 9.763 -18.758 1.00 56.75 72 ASN A O 1
ATOM 593 N N . ASN A 1 73 ? 6.503 11.411 -18.569 1.00 65.69 73 ASN A N 1
ATOM 594 C CA . ASN A 1 73 ? 5.873 12.605 -17.960 1.00 65.69 73 ASN A CA 1
ATOM 595 C C . ASN A 1 73 ? 4.366 12.670 -17.555 1.00 65.69 73 ASN A C 1
ATOM 597 O O . ASN A 1 73 ? 3.797 13.764 -17.547 1.00 65.69 73 ASN A O 1
ATOM 601 N N . GLU A 1 74 ? 3.730 11.592 -17.087 1.00 57.62 74 GLU A N 1
ATOM 602 C CA . GLU A 1 74 ? 2.470 11.680 -16.312 1.00 57.62 74 GLU A CA 1
ATOM 603 C C . GLU A 1 74 ? 2.580 11.045 -14.918 1.00 57.62 74 GLU A C 1
ATOM 605 O O . GLU A 1 74 ? 2.236 11.689 -13.919 1.00 57.62 74 GLU A O 1
ATOM 610 N N . ARG A 1 75 ? 3.181 9.849 -14.808 1.00 58.03 75 ARG A N 1
ATOM 611 C CA . ARG A 1 75 ? 3.452 9.193 -13.510 1.00 58.03 75 ARG A CA 1
ATOM 612 C C . ARG A 1 75 ? 4.310 10.071 -12.592 1.00 58.03 75 ARG A C 1
ATOM 614 O O . ARG A 1 75 ? 3.989 10.230 -11.420 1.00 58.03 75 ARG A O 1
ATOM 621 N N . LYS A 1 76 ? 5.330 10.749 -13.131 1.00 53.31 76 LYS A N 1
ATOM 622 C CA . LYS A 1 76 ? 6.218 11.659 -12.376 1.00 53.31 76 LYS A CA 1
ATOM 623 C C . LYS A 1 76 ? 5.478 12.849 -11.741 1.00 53.31 76 LYS A C 1
ATOM 625 O O . LYS A 1 76 ? 5.691 13.158 -10.573 1.00 53.31 76 LYS A O 1
ATOM 630 N N . ARG A 1 77 ? 4.546 13.481 -12.468 1.00 58.19 77 ARG A N 1
ATOM 631 C CA . ARG A 1 77 ? 3.713 14.593 -11.949 1.00 58.19 77 ARG A CA 1
ATOM 632 C C . ARG A 1 77 ? 2.732 14.119 -10.887 1.00 58.19 77 ARG A C 1
ATOM 634 O O . ARG A 1 77 ? 2.389 14.833 -9.946 1.00 58.19 77 ARG A O 1
ATOM 641 N N . PHE A 1 78 ? 2.249 12.901 -11.073 1.00 59.22 78 PHE A N 1
ATOM 642 C CA . PHE A 1 78 ? 1.385 12.234 -10.135 1.00 59.22 78 PHE A CA 1
ATOM 643 C C . PHE A 1 78 ? 2.149 11.927 -8.811 1.00 59.22 78 PHE A C 1
ATOM 645 O O . PHE A 1 78 ? 1.624 12.201 -7.727 1.00 59.22 78 PHE A O 1
ATOM 652 N N . TRP A 1 79 ? 3.420 11.507 -8.879 1.00 57.34 79 TRP A N 1
ATOM 653 C CA . TRP A 1 79 ? 4.289 11.278 -7.712 1.00 57.34 79 TRP A CA 1
ATOM 654 C C . TRP A 1 79 ? 4.629 12.539 -6.910 1.00 57.34 79 TRP A C 1
ATOM 656 O O . TRP A 1 79 ? 4.575 12.495 -5.679 1.00 57.34 79 TRP A O 1
ATOM 666 N N . GLU A 1 80 ? 4.865 13.681 -7.562 1.00 56.00 80 GLU A N 1
ATOM 667 C CA . GLU A 1 80 ? 5.077 14.961 -6.860 1.00 56.00 80 GLU A CA 1
ATOM 668 C C . GLU A 1 80 ? 3.879 15.344 -5.968 1.00 56.00 80 GLU A C 1
ATOM 670 O O . GLU A 1 80 ? 4.051 15.846 -4.857 1.00 56.00 80 GLU A O 1
ATOM 675 N N . ARG A 1 81 ? 2.646 15.009 -6.381 1.00 60.31 81 ARG A N 1
ATOM 676 C CA . ARG A 1 81 ? 1.434 15.248 -5.571 1.00 60.31 81 ARG A CA 1
ATOM 677 C C . ARG A 1 81 ? 1.302 14.303 -4.375 1.00 60.31 81 ARG A C 1
ATOM 679 O O . ARG A 1 81 ? 0.703 14.673 -3.368 1.00 60.31 81 ARG A O 1
ATOM 686 N N . ARG A 1 82 ? 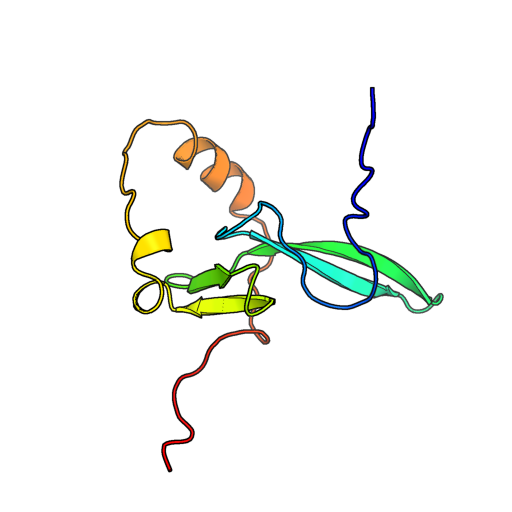1.864 13.094 -4.455 1.00 67.88 82 ARG A N 1
ATOM 687 C CA . ARG A 1 82 ? 1.819 12.084 -3.380 1.00 67.88 82 ARG A CA 1
ATOM 688 C C . ARG A 1 82 ? 3.022 12.150 -2.428 1.00 67.88 82 ARG A C 1
ATOM 690 O O . ARG A 1 82 ? 3.135 11.316 -1.527 1.00 67.88 82 ARG A O 1
ATOM 697 N N . LYS A 1 83 ? 3.898 13.157 -2.552 1.00 68.56 83 LYS A N 1
ATOM 698 C CA . LYS A 1 83 ? 5.073 13.331 -1.678 1.00 68.56 83 LYS A CA 1
ATOM 699 C C . LYS A 1 83 ? 4.707 13.373 -0.189 1.00 68.56 83 LYS A C 1
ATOM 701 O O . LYS A 1 83 ? 5.423 12.774 0.613 1.00 68.56 83 LYS A O 1
ATOM 706 N N . ASN A 1 84 ? 3.552 13.959 0.137 1.00 82.38 84 ASN A N 1
ATOM 707 C CA . ASN A 1 84 ? 3.036 14.134 1.499 1.00 82.38 84 ASN A CA 1
ATOM 708 C C . ASN A 1 84 ? 2.304 12.909 2.079 1.00 82.38 84 ASN A C 1
ATOM 710 O O . ASN A 1 84 ? 1.802 12.985 3.199 1.00 82.38 84 ASN A O 1
ATOM 714 N N . LEU A 1 85 ? 2.209 11.791 1.349 1.00 89.12 85 LEU A N 1
ATOM 715 C CA . LEU A 1 85 ? 1.586 10.589 1.900 1.00 89.12 85 LEU A CA 1
ATOM 716 C C . LEU A 1 85 ? 2.449 9.955 2.998 1.00 89.12 85 LEU A C 1
ATOM 718 O O . LEU A 1 85 ? 3.679 9.902 2.862 1.00 89.12 85 LEU A O 1
ATOM 722 N N . PRO A 1 86 ? 1.815 9.417 4.054 1.00 93.94 86 PRO A N 1
ATOM 723 C CA . PRO A 1 86 ? 2.521 8.692 5.093 1.00 93.94 86 PRO A CA 1
ATOM 724 C C . PRO A 1 86 ? 3.198 7.442 4.520 1.00 93.94 86 PRO A C 1
ATOM 726 O O . PRO A 1 86 ? 2.649 6.734 3.671 1.00 93.94 86 PRO A O 1
ATOM 729 N N . ILE A 1 87 ? 4.409 7.182 5.007 1.00 93.31 87 ILE A N 1
ATOM 730 C CA . ILE A 1 87 ? 5.219 6.028 4.612 1.00 93.31 87 ILE A CA 1
ATOM 731 C C . ILE A 1 87 ? 4.866 4.839 5.506 1.00 93.31 87 ILE A C 1
ATOM 733 O O . ILE A 1 87 ? 4.831 4.972 6.732 1.00 93.31 87 ILE A O 1
ATOM 737 N N . GLU A 1 88 ? 4.630 3.679 4.898 1.00 93.88 88 GLU A N 1
ATOM 738 C CA . GLU A 1 88 ? 4.477 2.407 5.603 1.00 93.88 88 GLU A CA 1
ATOM 739 C C . GLU A 1 88 ? 5.809 1.971 6.216 1.00 93.88 88 GLU A C 1
ATOM 741 O O . GLU A 1 88 ? 6.854 1.984 5.566 1.00 93.88 88 GLU A O 1
ATOM 746 N N . LYS A 1 89 ? 5.768 1.589 7.489 1.00 91.19 89 LYS A N 1
ATOM 747 C CA . LYS A 1 89 ? 6.954 1.243 8.282 1.00 91.19 89 LYS A CA 1
ATOM 748 C C . LYS A 1 89 ? 6.884 -0.163 8.860 1.00 91.19 89 LYS A C 1
ATOM 750 O O . LYS A 1 89 ? 7.911 -0.675 9.288 1.00 91.19 89 LYS A O 1
ATOM 755 N N . THR A 1 90 ? 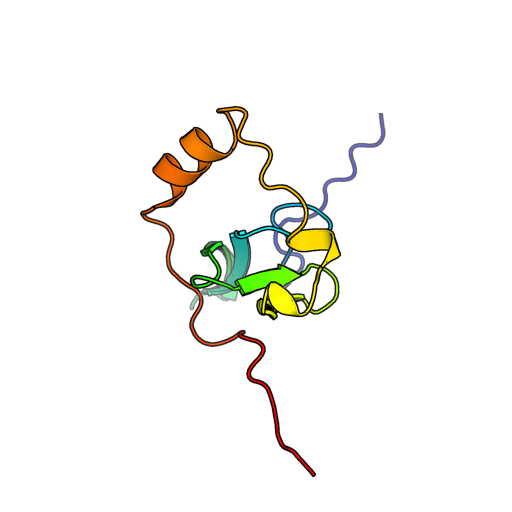5.700 -0.776 8.904 1.00 90.31 90 THR A N 1
ATOM 756 C CA . THR A 1 90 ? 5.487 -2.048 9.601 1.00 90.31 90 THR A CA 1
ATOM 757 C C . THR A 1 90 ? 5.232 -3.200 8.640 1.00 90.31 90 THR A C 1
ATOM 759 O O . THR A 1 90 ? 5.820 -4.264 8.807 1.00 90.31 90 THR A O 1
ATOM 762 N N . ASN A 1 91 ? 4.411 -3.007 7.604 1.00 92.75 91 ASN A N 1
ATOM 763 C CA . ASN A 1 91 ? 4.047 -4.080 6.671 1.00 92.75 91 ASN A CA 1
ATOM 764 C C . ASN A 1 91 ? 5.026 -4.185 5.482 1.00 92.75 91 ASN A C 1
ATOM 766 O O . ASN A 1 91 ? 4.650 -4.008 4.320 1.00 92.75 91 ASN A O 1
ATOM 770 N N . LEU A 1 92 ? 6.305 -4.416 5.795 1.00 91.56 92 LEU A N 1
ATOM 771 C CA . LEU A 1 92 ? 7.407 -4.510 4.832 1.00 91.56 92 LEU A CA 1
ATOM 772 C C . LEU A 1 92 ? 7.932 -5.947 4.728 1.00 91.56 92 LEU A C 1
ATOM 774 O O . LEU A 1 92 ? 8.068 -6.652 5.727 1.00 91.56 92 LEU A O 1
ATOM 778 N N . SER A 1 93 ? 8.336 -6.366 3.531 1.00 86.69 93 SER A N 1
ATOM 779 C CA . SER A 1 93 ? 9.043 -7.629 3.323 1.00 86.69 93 SER A CA 1
ATOM 780 C C . SER A 1 93 ? 10.507 -7.525 3.806 1.00 86.69 93 SER A C 1
ATOM 782 O O . SER A 1 93 ? 11.435 -7.260 3.029 1.00 86.69 93 SER A O 1
ATOM 784 N N . ALA A 1 94 ? 10.774 -7.712 5.097 1.00 65.88 94 ALA A N 1
ATOM 785 C CA . ALA A 1 94 ? 12.137 -7.998 5.559 1.00 65.88 94 ALA A CA 1
ATOM 786 C C . ALA A 1 94 ? 12.584 -9.369 4.992 1.00 65.88 94 ALA A C 1
ATOM 788 O O . ALA A 1 94 ? 11.771 -10.286 4.900 1.00 65.88 94 ALA A O 1
ATOM 789 N N . ARG A 1 95 ? 13.838 -9.543 4.538 1.00 60.97 95 ARG A N 1
ATOM 790 C CA . ARG A 1 95 ? 14.350 -10.898 4.213 1.00 60.97 95 ARG A CA 1
ATOM 791 C C . ARG A 1 95 ? 14.901 -11.546 5.482 1.00 60.97 95 ARG A C 1
ATOM 793 O O . ARG A 1 95 ? 15.569 -10.858 6.239 1.00 60.97 95 ARG A O 1
ATOM 800 N N . SER A 1 96 ? 14.712 -12.863 5.572 1.00 44.00 96 SER A N 1
ATOM 801 C CA . SER A 1 96 ? 15.407 -13.832 6.429 1.00 44.00 96 SER A CA 1
ATOM 802 C C . SER A 1 96 ? 15.089 -13.816 7.930 1.00 44.00 96 SER A C 1
ATOM 804 O O . SER A 1 96 ? 15.795 -13.196 8.711 1.00 44.00 96 SER A O 1
ATOM 806 N N . LEU A 1 97 ? 14.196 -14.707 8.367 1.00 41.47 97 LEU A N 1
ATOM 807 C CA . LEU A 1 97 ? 14.765 -15.840 9.098 1.00 41.47 97 LEU A CA 1
ATOM 808 C C . LEU A 1 97 ? 15.337 -16.761 8.018 1.00 41.47 97 LEU A C 1
ATOM 810 O O . LEU A 1 97 ? 14.597 -17.445 7.317 1.00 41.47 97 LEU A O 1
ATOM 814 N N . GLN A 1 98 ? 16.644 -16.653 7.794 1.00 42.47 98 GLN A N 1
ATOM 815 C CA . GLN A 1 98 ? 17.412 -17.786 7.304 1.00 42.47 98 GLN A CA 1
ATOM 816 C C . GLN A 1 98 ? 17.228 -18.852 8.384 1.00 42.47 98 GLN A C 1
ATOM 818 O O . GLN A 1 98 ? 17.590 -18.606 9.535 1.00 42.47 98 GLN A O 1
ATOM 823 N N . LEU A 1 99 ? 16.584 -19.960 8.035 1.00 35.91 99 LEU A N 1
ATOM 824 C CA . LEU A 1 99 ? 16.963 -21.240 8.618 1.00 35.91 99 LEU A CA 1
ATOM 825 C C . LEU A 1 99 ? 18.111 -21.777 7.766 1.00 35.91 99 LEU A C 1
ATOM 827 O O . LEU A 1 99 ? 18.009 -21.632 6.523 1.00 35.91 99 LEU A O 1
#

Secondary structure (DSSP, 8-state):
-------S-SSSEEEESSSSEESEEEEEEE-TTS-EEEEEEEPPTTEEEETTTTEEEEGGG-HHHH------TTHHHHHHHTTTSPBP-SSB-------

pLDDT: mean 79.32, std 17.77, range [34.22, 95.69]

Foldseek 3Di:
DDDPPDPLPPDAAWAAPDAAKAQKTWGWDADPVRDIDTFIAGEDPQWIQGRVLRATERVVVVVVRVPDPPVPPDVVVVVVVCVPHHYDDPRYDDDDPPD

Sequence (99 aa):
VRVTRSSLCPGEGHYPYEEGCSETFYKCQRNSRNDLQGFLYKCPENFVYWSVSRRCERATRLPTCFADNDDNNERKRFWERRKNLPIEKTNLSARSLQL